Protein AF-A0A200IIH6-F1 (afdb_monomer_lite)

Structure (mmCIF, N/CA/C/O backbone):
data_AF-A0A200IIH6-F1
#
_entry.id   AF-A0A200IIH6-F1
#
loop_
_atom_site.group_PDB
_atom_site.id
_atom_site.type_symbol
_atom_site.label_atom_id
_atom_site.label_alt_id
_atom_site.label_comp_id
_atom_site.label_asym_id
_atom_site.label_entity_id
_atom_site.label_seq_id
_atom_site.pdbx_PDB_ins_code
_atom_site.Cartn_x
_atom_site.Cartn_y
_atom_site.Cartn_z
_atom_site.occupancy
_atom_site.B_iso_or_equiv
_atom_site.auth_seq_id
_atom_site.auth_comp_id
_atom_site.auth_asym_id
_atom_site.auth_atom_id
_atom_site.pdbx_PDB_model_num
ATOM 1 N N . MET A 1 1 ? 2.892 -5.596 -2.946 1.00 47.53 1 MET A N 1
ATOM 2 C CA . MET A 1 1 ? 1.478 -5.389 -2.636 1.00 47.53 1 MET A CA 1
ATOM 3 C C . MET A 1 1 ? 1.447 -4.227 -1.662 1.00 47.53 1 MET A C 1
ATOM 5 O O . MET A 1 1 ? 2.298 -4.264 -0.787 1.00 47.53 1 MET A O 1
ATOM 9 N N . GLY A 1 2 ? 0.465 -3.318 -1.709 1.00 54.19 2 GLY A N 1
ATOM 10 C CA . GLY A 1 2 ? -0.090 -2.878 -0.422 1.00 54.19 2 GLY A CA 1
ATOM 11 C C . GLY A 1 2 ? -0.574 -4.167 0.220 1.00 54.19 2 GLY A C 1
ATOM 12 O O . GLY A 1 2 ? -1.474 -4.801 -0.332 1.00 54.19 2 GLY A O 1
ATOM 13 N N . THR A 1 3 ? 0.195 -4.708 1.162 1.00 65.50 3 THR A N 1
ATOM 14 C CA . THR A 1 3 ? 0.142 -6.142 1.463 1.00 65.50 3 THR A CA 1
ATOM 15 C C . THR A 1 3 ? -1.287 -6.531 1.834 1.00 65.50 3 THR A C 1
ATOM 17 O O . THR A 1 3 ? -2.016 -5.727 2.407 1.00 65.50 3 THR A O 1
ATOM 20 N N . PHE A 1 4 ? -1.740 -7.754 1.521 1.00 75.06 4 PHE A N 1
ATOM 21 C CA . PHE A 1 4 ? -3.060 -8.237 1.981 1.00 75.06 4 PHE A CA 1
ATOM 22 C C . PHE A 1 4 ? -3.270 -7.966 3.486 1.00 75.06 4 PHE A C 1
ATOM 24 O O . PHE A 1 4 ? -4.382 -7.749 3.966 1.00 75.06 4 PHE A O 1
ATOM 31 N N . LYS A 1 5 ? -2.159 -7.941 4.228 1.00 79.75 5 LYS A N 1
ATOM 32 C CA . LYS A 1 5 ? -2.072 -7.516 5.616 1.00 79.75 5 LYS A CA 1
ATOM 33 C C . LYS A 1 5 ? -2.427 -6.036 5.830 1.00 79.75 5 LYS A C 1
ATOM 35 O O . LYS A 1 5 ? -3.243 -5.784 6.702 1.00 79.75 5 LYS A O 1
ATOM 40 N N . ASP A 1 6 ? -1.897 -5.091 5.057 1.00 82.69 6 ASP A N 1
ATOM 41 C CA . ASP A 1 6 ? -2.201 -3.659 5.204 1.00 82.69 6 ASP A CA 1
ATOM 42 C C . ASP A 1 6 ? -3.676 -3.356 4.909 1.00 82.69 6 ASP A C 1
ATOM 44 O O . ASP A 1 6 ? -4.328 -2.641 5.668 1.00 82.69 6 ASP A O 1
ATOM 48 N N . GLU A 1 7 ? -4.261 -3.964 3.871 1.00 83.19 7 GLU A N 1
ATOM 49 C CA . GLU A 1 7 ? -5.701 -3.819 3.599 1.00 83.19 7 GLU A CA 1
ATOM 50 C C . GLU A 1 7 ? -6.560 -4.428 4.709 1.00 83.19 7 GLU A C 1
ATOM 52 O O . GLU A 1 7 ? -7.558 -3.837 5.136 1.00 83.19 7 GLU A O 1
ATOM 57 N N . LYS A 1 8 ? -6.148 -5.588 5.227 1.00 88.06 8 LYS A N 1
ATOM 58 C CA . LYS A 1 8 ? -6.776 -6.199 6.396 1.00 88.06 8 LYS A CA 1
ATOM 59 C C . LYS A 1 8 ? -6.661 -5.294 7.621 1.00 88.06 8 LYS A C 1
ATOM 61 O O . LYS A 1 8 ? -7.646 -5.167 8.342 1.00 88.06 8 LYS A O 1
ATOM 66 N N . ASP A 1 9 ? -5.516 -4.664 7.856 1.00 88.12 9 ASP A N 1
ATOM 67 C CA . ASP A 1 9 ? -5.302 -3.764 8.990 1.00 88.12 9 ASP A CA 1
ATOM 68 C C . ASP A 1 9 ? -6.208 -2.529 8.896 1.00 88.12 9 ASP A C 1
ATOM 70 O O . ASP A 1 9 ? -6.832 -2.161 9.892 1.00 88.12 9 ASP A O 1
ATOM 74 N N . VAL A 1 10 ? -6.422 -1.980 7.694 1.00 89.88 10 VAL A N 1
ATOM 75 C CA . VAL A 1 10 ? -7.421 -0.921 7.462 1.00 89.88 10 VAL A CA 1
ATOM 76 C C . VAL A 1 10 ? -8.838 -1.384 7.806 1.00 89.88 10 VAL A C 1
ATOM 78 O O . VAL A 1 10 ? -9.574 -0.677 8.498 1.00 89.88 10 VAL A O 1
ATOM 81 N N . ILE A 1 11 ? -9.250 -2.559 7.327 1.00 91.56 11 ILE A N 1
ATOM 82 C CA . ILE A 1 11 ? -10.612 -3.075 7.537 1.00 91.56 11 ILE A CA 1
ATOM 83 C C . ILE A 1 11 ? -10.844 -3.419 9.013 1.00 91.56 11 ILE A C 1
ATOM 85 O O . ILE A 1 11 ? -11.850 -3.013 9.598 1.00 91.56 11 ILE A O 1
ATOM 89 N N . VAL A 1 12 ? -9.912 -4.153 9.621 1.00 92.44 12 VAL A N 1
ATOM 90 C CA . VAL A 1 12 ? -9.981 -4.576 11.024 1.00 92.44 12 VAL A CA 1
ATOM 91 C C . VAL A 1 12 ? -9.897 -3.368 11.950 1.00 92.44 12 VAL A C 1
ATOM 93 O O . VAL A 1 12 ? -10.672 -3.295 12.902 1.00 92.44 12 VAL A O 1
ATOM 96 N N . GLY A 1 13 ? -9.020 -2.407 11.660 1.00 92.94 13 GLY A N 1
ATOM 97 C CA . GLY A 1 13 ? -8.905 -1.167 12.419 1.00 92.94 13 GLY A CA 1
ATOM 98 C C . GLY A 1 13 ? -10.213 -0.375 12.430 1.00 92.94 13 GLY A C 1
ATOM 99 O O . GLY A 1 13 ? -10.747 -0.084 13.498 1.00 92.94 13 GLY A O 1
ATOM 100 N N . LYS A 1 14 ? -10.824 -0.153 11.257 1.00 93.25 14 LYS A N 1
ATOM 101 C CA . LYS A 1 14 ? -12.137 0.515 11.148 1.00 93.25 14 LYS A CA 1
ATOM 102 C C . LYS A 1 14 ? -13.255 -0.234 11.873 1.00 93.25 14 LYS A C 1
ATOM 104 O O . LYS A 1 14 ? -14.163 0.384 12.426 1.00 93.25 14 LYS A O 1
ATOM 109 N N . ALA A 1 15 ? -13.222 -1.567 11.857 1.00 94.25 15 ALA A N 1
ATOM 110 C CA . ALA A 1 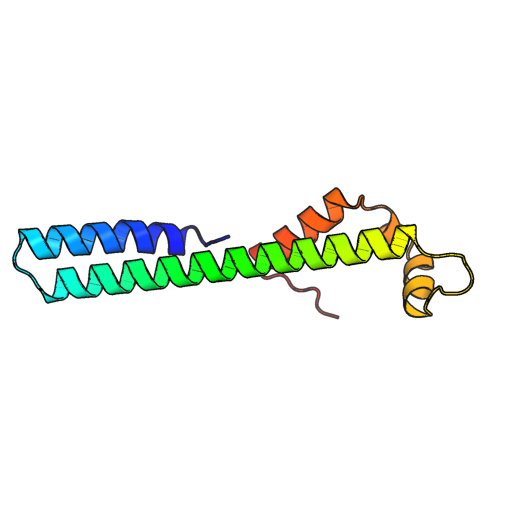15 ? -14.191 -2.373 12.591 1.00 94.25 15 ALA A CA 1
ATOM 111 C C . ALA A 1 15 ? -14.015 -2.210 14.109 1.00 94.25 15 ALA A C 1
ATOM 113 O O . ALA A 1 15 ? -15.000 -2.003 14.814 1.00 94.25 15 ALA A O 1
ATOM 114 N N . LYS A 1 16 ? -12.772 -2.248 14.606 1.00 93.81 16 LYS A N 1
ATOM 115 C CA . LYS A 1 16 ? -12.455 -1.996 16.018 1.00 93.81 16 LYS A CA 1
ATOM 116 C C . LYS A 1 16 ? -12.857 -0.591 16.453 1.00 93.81 16 LYS A C 1
ATOM 118 O O . LYS A 1 16 ? -13.452 -0.464 17.515 1.00 93.81 16 LYS A O 1
ATOM 123 N N . GLU A 1 17 ? -12.606 0.420 15.620 1.00 93.12 17 GLU A N 1
ATOM 124 C CA . GLU A 1 17 ? -13.011 1.806 15.873 1.00 93.12 17 GLU A CA 1
ATOM 125 C C . GLU A 1 17 ? -14.519 1.887 16.150 1.00 93.12 17 GLU A C 1
ATOM 127 O O . GLU A 1 17 ? -14.935 2.258 17.246 1.00 93.12 17 GLU A O 1
ATOM 132 N N . LYS A 1 18 ? -15.334 1.392 15.208 1.00 94.38 18 LYS A N 1
ATOM 133 C CA . LYS A 1 18 ? -16.800 1.387 15.332 1.00 94.38 18 LYS A CA 1
ATOM 134 C C . LYS A 1 18 ? -17.312 0.567 16.514 1.00 94.38 18 LYS A C 1
ATOM 136 O O . LYS A 1 18 ? -18.247 0.983 17.193 1.00 94.38 18 LYS A O 1
ATOM 141 N N . ILE A 1 19 ? -16.732 -0.608 16.765 1.00 93.56 19 ILE A N 1
ATOM 142 C CA . ILE A 1 19 ? -17.134 -1.447 17.904 1.00 93.56 19 ILE A CA 1
ATOM 143 C C . ILE A 1 19 ? -16.770 -0.758 19.224 1.00 93.56 19 ILE A C 1
ATOM 145 O O . ILE A 1 19 ? -17.562 -0.787 20.164 1.00 93.56 19 ILE A O 1
ATOM 149 N N . GLY A 1 20 ? -15.603 -0.116 19.301 1.00 92.56 20 GLY A N 1
ATOM 150 C CA . GLY A 1 20 ? -15.181 0.666 20.459 1.00 92.56 20 GLY A CA 1
ATOM 151 C C . GLY A 1 20 ? -16.131 1.826 20.744 1.00 92.56 20 GLY A C 1
ATOM 152 O O . GLY A 1 20 ? -16.577 1.978 21.878 1.00 92.56 20 GLY A O 1
ATOM 153 N N . GLU A 1 21 ? -16.534 2.570 19.712 1.00 93.12 21 GLU A N 1
ATOM 154 C CA . GLU A 1 21 ? -17.547 3.627 19.826 1.00 93.12 21 GLU A CA 1
ATOM 155 C C . GLU A 1 21 ? -18.890 3.085 20.339 1.00 93.12 21 GLU A C 1
ATOM 157 O O . GLU A 1 21 ? -19.459 3.629 21.283 1.00 93.12 21 GLU A O 1
ATOM 162 N N . TRP A 1 22 ? -19.387 1.978 19.776 1.00 94.38 22 TRP A N 1
ATOM 163 C CA . TRP A 1 22 ? -20.669 1.385 20.185 1.00 94.38 22 TRP A CA 1
ATOM 164 C C . TRP A 1 22 ? -20.662 0.805 21.600 1.00 94.38 22 TRP A C 1
ATOM 166 O O . TRP A 1 22 ? -21.703 0.751 22.251 1.00 94.38 22 TRP A O 1
ATOM 176 N N . THR A 1 23 ? -19.503 0.360 22.078 1.00 92.75 23 THR A N 1
ATOM 177 C CA . THR A 1 23 ? -19.344 -0.238 23.412 1.00 92.75 23 THR A CA 1
ATOM 178 C C . THR A 1 23 ? -18.878 0.767 24.466 1.00 92.75 23 THR A C 1
ATOM 180 O O . THR A 1 23 ? -18.672 0.376 25.613 1.00 92.75 23 THR A O 1
ATOM 183 N N . ASN A 1 24 ? -18.730 2.052 24.108 1.00 92.69 24 ASN A N 1
ATOM 184 C CA . ASN A 1 24 ? -18.089 3.082 24.935 1.00 92.69 24 ASN A CA 1
ATOM 185 C C . ASN A 1 24 ? -16.695 2.663 25.445 1.00 92.69 24 ASN A C 1
ATOM 187 O O . ASN A 1 24 ? -16.270 3.051 26.533 1.00 92.69 24 ASN A O 1
ATOM 191 N N . ASN A 1 25 ? -15.974 1.864 24.658 1.00 93.19 25 ASN A N 1
ATOM 192 C CA . ASN A 1 25 ? -14.611 1.443 24.944 1.00 93.19 25 ASN A CA 1
ATOM 193 C C . ASN A 1 25 ? -13.626 2.301 24.136 1.00 93.19 25 ASN A C 1
ATOM 195 O O . ASN A 1 25 ? -13.309 2.001 22.981 1.00 93.19 25 ASN A O 1
ATOM 199 N N . GLY A 1 26 ? -13.141 3.376 24.765 1.00 91.50 26 GLY A N 1
ATOM 200 C CA . GLY A 1 26 ? -12.234 4.343 24.140 1.00 91.50 26 GLY A CA 1
ATOM 201 C C . GLY A 1 26 ? -10.883 3.757 23.718 1.00 91.50 26 GLY A C 1
ATOM 202 O O . GLY A 1 26 ? -10.348 4.158 22.688 1.00 91.50 26 GLY A O 1
ATOM 203 N N . GLU A 1 27 ? -10.356 2.772 24.449 1.00 93.75 27 GLU A N 1
ATOM 204 C CA . GLU A 1 27 ? -9.092 2.106 24.101 1.00 93.75 27 GLU A CA 1
ATOM 205 C C . GLU A 1 27 ? -9.238 1.261 22.828 1.00 93.75 27 GLU A C 1
ATOM 207 O O . GLU A 1 27 ? -8.383 1.286 21.936 1.00 93.75 27 GLU A O 1
ATOM 212 N N . LEU A 1 28 ? -10.359 0.543 22.700 1.00 92.50 28 LEU A N 1
ATOM 213 C CA . LEU A 1 28 ? -10.660 -0.231 21.498 1.00 92.50 28 LEU A CA 1
ATOM 214 C C . LEU A 1 28 ? -10.880 0.682 20.287 1.00 92.50 28 LEU A C 1
ATOM 216 O O . LEU A 1 28 ? -10.384 0.388 19.198 1.00 92.50 28 LEU A O 1
ATOM 220 N N . ALA A 1 29 ? -11.578 1.802 20.489 1.00 92.88 29 ALA A N 1
ATOM 221 C CA . ALA A 1 29 ? -11.806 2.775 19.432 1.00 92.88 29 ALA A CA 1
ATOM 222 C C . ALA A 1 29 ? -10.482 3.377 18.929 1.00 92.88 29 ALA A C 1
ATOM 224 O O . ALA A 1 29 ? -10.208 3.396 17.727 1.00 92.88 29 ALA A O 1
ATOM 225 N N . HIS A 1 30 ? -9.628 3.804 19.864 1.00 95.00 30 HIS A N 1
ATOM 226 C CA . HIS A 1 30 ? -8.342 4.420 19.558 1.00 95.00 30 HIS A CA 1
ATOM 227 C C . HIS A 1 30 ? -7.379 3.450 18.865 1.00 95.00 30 HIS A C 1
ATOM 229 O O . HIS A 1 30 ? -6.855 3.779 17.802 1.00 95.00 30 HIS A O 1
ATOM 235 N N . SER A 1 31 ? -7.224 2.231 19.393 1.00 93.81 31 SER A N 1
ATOM 236 C CA . SER A 1 31 ? -6.372 1.206 18.772 1.00 93.81 31 SER A CA 1
ATOM 237 C C . SER A 1 31 ? -6.858 0.794 17.378 1.00 93.81 31 SER A C 1
ATOM 239 O O . SER A 1 31 ? -6.050 0.506 16.496 1.00 93.81 31 SER A O 1
ATOM 241 N N . GLY A 1 32 ? -8.175 0.790 17.146 1.00 92.94 32 GLY A N 1
ATOM 242 C CA . GLY A 1 32 ? -8.749 0.578 15.819 1.00 92.94 32 GLY A CA 1
ATOM 243 C C . GLY A 1 32 ? -8.357 1.672 14.828 1.00 92.94 32 GLY A C 1
ATOM 244 O O . GLY A 1 32 ? -7.923 1.376 13.712 1.00 92.94 32 GLY A O 1
ATOM 245 N N . LYS A 1 33 ? -8.447 2.933 15.257 1.00 93.94 33 LYS A N 1
ATOM 246 C CA . LYS A 1 33 ? -8.063 4.093 14.451 1.00 93.94 33 LYS A CA 1
ATOM 247 C C . LYS A 1 33 ? -6.573 4.088 14.099 1.00 93.94 33 LYS A C 1
ATOM 249 O O . LYS A 1 33 ? -6.233 4.285 12.935 1.00 93.94 33 LYS A O 1
ATOM 254 N N . GLU A 1 34 ? -5.701 3.819 15.070 1.00 95.06 34 GLU A N 1
ATOM 255 C CA . GLU A 1 34 ? -4.251 3.719 14.845 1.00 95.06 34 GLU A CA 1
ATOM 256 C C . GLU A 1 34 ? -3.914 2.598 13.858 1.00 95.06 34 GLU A C 1
ATOM 258 O O . GLU A 1 34 ? -3.230 2.836 12.863 1.00 95.06 34 GLU A O 1
ATOM 263 N N . GLN A 1 35 ? -4.482 1.401 14.057 1.00 91.38 35 GLN A N 1
ATOM 264 C CA . GLN A 1 35 ? -4.274 0.268 13.152 1.00 91.38 35 GLN A CA 1
ATOM 265 C C . GLN A 1 35 ? -4.717 0.597 11.716 1.00 91.38 35 GLN A C 1
ATOM 267 O O . GLN A 1 35 ? -4.027 0.255 10.753 1.00 91.38 35 GLN A O 1
ATOM 272 N N . ALA A 1 36 ? -5.855 1.282 11.558 1.00 91.81 36 ALA A N 1
ATOM 273 C CA . ALA A 1 36 ? -6.336 1.671 10.241 1.00 91.81 36 ALA A CA 1
ATOM 274 C C . ALA A 1 36 ? -5.442 2.728 9.577 1.00 91.81 36 ALA A C 1
ATOM 276 O O . ALA A 1 36 ? -5.186 2.645 8.374 1.00 91.81 36 ALA A O 1
ATOM 277 N N . GLN A 1 37 ? -4.957 3.698 10.351 1.00 92.94 37 GLN A N 1
ATOM 278 C CA . GLN A 1 37 ? -4.076 4.751 9.860 1.00 92.94 37 GLN A CA 1
ATOM 279 C C . GLN A 1 37 ? -2.717 4.189 9.420 1.00 92.94 37 GLN A C 1
ATOM 281 O O . GLN A 1 37 ? -2.236 4.530 8.341 1.00 92.94 37 GLN A O 1
ATOM 286 N N . GLU A 1 38 ? -2.120 3.286 10.198 1.00 91.44 38 GLU A N 1
ATOM 287 C CA . GLU A 1 38 ? -0.865 2.628 9.823 1.00 91.44 38 GLU A CA 1
ATOM 288 C C . GLU A 1 38 ? -0.994 1.820 8.526 1.00 91.44 38 GLU A C 1
ATOM 290 O O . GLU A 1 38 ? -0.118 1.896 7.662 1.00 91.44 38 GLU A O 1
ATOM 295 N N . GLY A 1 39 ? -2.092 1.071 8.365 1.00 88.25 39 GLY A N 1
ATOM 296 C CA . GLY A 1 39 ? -2.365 0.324 7.135 1.00 88.25 39 GLY A CA 1
ATOM 297 C C . GLY A 1 39 ? -2.522 1.240 5.915 1.00 88.25 39 GLY A C 1
ATOM 298 O O . GLY A 1 39 ? -2.033 0.922 4.831 1.00 88.25 39 GLY A O 1
ATOM 299 N N . GLN A 1 40 ? -3.143 2.413 6.087 1.00 89.75 40 GLN A N 1
ATOM 300 C CA . GLN A 1 40 ? -3.258 3.413 5.019 1.00 89.75 40 GLN A CA 1
ATOM 301 C C . GLN A 1 40 ? -1.902 4.004 4.626 1.00 89.75 40 GLN A C 1
ATOM 303 O O . GLN A 1 40 ? -1.600 4.059 3.437 1.00 89.75 40 GLN A O 1
ATOM 308 N N . ILE A 1 41 ? -1.069 4.382 5.601 1.00 90.31 41 ILE A N 1
ATOM 309 C CA . ILE A 1 41 ? 0.263 4.953 5.343 1.00 90.31 41 ILE A CA 1
ATOM 310 C C . ILE A 1 41 ? 1.132 3.972 4.548 1.00 90.31 41 ILE A C 1
ATOM 312 O O . ILE A 1 41 ? 1.783 4.365 3.581 1.00 90.31 41 ILE A O 1
ATOM 316 N N . LYS A 1 42 ? 1.124 2.688 4.920 1.00 87.50 42 LYS A N 1
ATOM 317 C CA . LYS A 1 42 ? 1.882 1.653 4.200 1.00 87.50 42 LYS A CA 1
ATOM 318 C C . LYS A 1 42 ? 1.378 1.477 2.773 1.00 87.50 42 LYS A C 1
ATOM 320 O O . LYS A 1 42 ? 2.177 1.475 1.842 1.00 87.50 42 LYS A O 1
ATOM 325 N N . LYS A 1 43 ? 0.056 1.444 2.585 1.00 85.81 43 LYS A N 1
ATOM 326 C CA . LYS A 1 43 ? -0.551 1.362 1.251 1.00 85.81 43 LYS A CA 1
ATOM 327 C C . LYS A 1 43 ? -0.171 2.552 0.362 1.00 85.81 43 LYS A C 1
ATOM 329 O O . LYS A 1 43 ? 0.122 2.358 -0.814 1.00 85.81 43 LYS A O 1
ATOM 334 N N . GLU A 1 44 ? -0.162 3.767 0.907 1.00 88.19 44 GLU A N 1
ATOM 335 C CA . GLU A 1 44 ? 0.273 4.964 0.175 1.00 88.19 44 GLU A CA 1
ATOM 336 C C . GLU A 1 44 ? 1.761 4.915 -0.178 1.00 88.19 44 GLU A C 1
ATOM 338 O O . GLU A 1 44 ? 2.140 5.250 -1.301 1.00 88.19 44 GLU A O 1
ATOM 343 N N . HIS A 1 45 ? 2.603 4.467 0.754 1.00 87.44 45 HIS A N 1
ATOM 344 C CA . HIS A 1 45 ? 4.034 4.304 0.522 1.00 87.44 45 HIS A CA 1
ATOM 345 C C . HIS A 1 45 ? 4.322 3.298 -0.600 1.00 87.44 45 HIS A C 1
ATOM 347 O O . HIS A 1 45 ? 5.089 3.602 -1.514 1.00 87.44 45 HIS A O 1
ATOM 353 N N . ASP A 1 46 ? 3.672 2.134 -0.574 1.00 83.75 46 ASP A N 1
ATOM 354 C CA . ASP A 1 46 ? 3.844 1.106 -1.603 1.00 83.75 46 ASP A CA 1
ATOM 355 C C . ASP A 1 46 ? 3.372 1.603 -2.970 1.00 83.75 46 ASP A C 1
ATOM 357 O O . ASP A 1 46 ? 4.056 1.410 -3.974 1.00 83.75 46 ASP A O 1
ATOM 361 N N . GLN A 1 47 ? 2.246 2.320 -3.021 1.00 86.31 47 GLN A N 1
ATOM 362 C CA . GLN A 1 47 ? 1.782 2.924 -4.267 1.00 86.31 47 GLN A CA 1
ATOM 363 C C . GLN A 1 47 ? 2.777 3.959 -4.801 1.00 86.31 47 GLN A C 1
ATOM 365 O O . GLN A 1 47 ? 3.045 4.004 -5.999 1.00 86.31 47 GLN A O 1
ATOM 370 N N . LYS A 1 48 ? 3.354 4.781 -3.918 1.00 89.31 48 LYS A N 1
ATOM 371 C CA . LYS A 1 48 ? 4.369 5.761 -4.306 1.00 89.31 48 LYS A CA 1
ATOM 372 C C . LYS A 1 48 ? 5.615 5.081 -4.876 1.00 89.31 48 LYS A C 1
ATOM 374 O O . LYS A 1 48 ? 6.164 5.572 -5.857 1.00 89.31 48 LYS A O 1
ATOM 379 N N . ARG A 1 49 ? 6.034 3.951 -4.298 1.00 86.31 49 ARG A N 1
ATOM 380 C CA . ARG A 1 49 ? 7.183 3.181 -4.788 1.00 86.31 49 ARG A CA 1
ATOM 381 C C . ARG A 1 49 ? 6.919 2.556 -6.157 1.00 86.31 49 ARG A C 1
ATOM 383 O O . ARG A 1 49 ? 7.815 2.562 -6.992 1.00 86.31 49 ARG A O 1
ATOM 390 N N . VAL A 1 50 ? 5.705 2.063 -6.401 1.00 86.50 50 VAL A N 1
ATOM 391 C CA . VAL A 1 50 ? 5.287 1.568 -7.725 1.00 86.50 50 VAL A CA 1
ATOM 392 C C . VAL A 1 50 ? 5.344 2.685 -8.762 1.00 86.50 50 VAL A C 1
ATOM 394 O O . VAL A 1 50 ? 5.977 2.510 -9.794 1.00 86.50 50 VAL A O 1
ATOM 397 N N . ASN A 1 51 ? 4.769 3.850 -8.458 1.00 89.44 51 ASN A N 1
ATOM 398 C CA . ASN A 1 51 ? 4.785 4.982 -9.386 1.00 89.44 51 ASN A CA 1
ATOM 399 C C . ASN A 1 51 ? 6.221 5.423 -9.720 1.00 89.44 51 ASN A C 1
ATOM 401 O O . ASN A 1 51 ? 6.525 5.709 -10.868 1.00 89.44 51 ASN A O 1
ATOM 405 N N . GLU A 1 52 ? 7.122 5.427 -8.734 1.00 88.69 52 GLU A N 1
ATOM 406 C CA . GLU A 1 52 ? 8.536 5.736 -8.968 1.00 88.69 52 GLU A CA 1
ATOM 407 C C . GLU A 1 52 ? 9.226 4.698 -9.874 1.00 88.69 52 GLU A C 1
ATOM 409 O O . GLU A 1 52 ? 10.076 5.060 -10.684 1.00 88.69 52 GLU A O 1
ATOM 414 N N . LEU A 1 53 ? 8.877 3.412 -9.760 1.00 86.81 53 LEU A N 1
ATOM 415 C CA . LEU A 1 53 ? 9.386 2.373 -10.664 1.00 86.81 53 LEU A CA 1
ATOM 416 C C . LEU A 1 53 ? 8.851 2.539 -12.090 1.00 86.81 53 LEU A C 1
ATOM 418 O O . LEU A 1 53 ? 9.589 2.288 -13.046 1.00 86.81 53 LEU A O 1
ATOM 422 N N . ASP A 1 54 ? 7.599 2.965 -12.237 1.00 87.19 54 ASP A N 1
ATOM 423 C CA . ASP A 1 54 ? 7.008 3.264 -13.540 1.00 87.19 54 ASP A CA 1
ATOM 424 C C . ASP A 1 54 ? 7.697 4.482 -14.176 1.00 87.19 54 ASP A C 1
ATOM 426 O O . ASP A 1 54 ? 8.166 4.380 -15.309 1.00 87.19 54 ASP A O 1
ATOM 430 N N . ASP A 1 55 ? 7.898 5.568 -13.418 1.00 89.31 55 ASP A N 1
ATOM 431 C CA . ASP A 1 55 ? 8.631 6.762 -13.868 1.00 89.31 55 ASP A CA 1
ATOM 432 C C . ASP A 1 55 ? 10.066 6.415 -14.315 1.00 89.31 55 ASP A C 1
ATOM 434 O O . ASP A 1 55 ? 10.537 6.865 -15.363 1.00 89.31 55 ASP A O 1
ATOM 438 N N . GLN A 1 56 ? 10.772 5.572 -13.550 1.00 85.25 56 GLN A N 1
ATOM 439 C CA . GLN A 1 56 ? 12.115 5.097 -13.909 1.00 85.25 56 GLN A CA 1
ATOM 440 C C . GLN A 1 56 ? 12.110 4.256 -15.189 1.00 85.25 56 GLN A C 1
ATOM 442 O O . GLN A 1 56 ? 13.050 4.326 -15.988 1.00 85.25 56 GLN A O 1
ATOM 447 N N . ASN A 1 57 ? 11.076 3.440 -15.396 1.00 84.00 57 ASN A N 1
ATOM 448 C CA . ASN A 1 57 ? 10.945 2.650 -16.611 1.00 84.00 57 ASN A CA 1
ATOM 449 C C . ASN A 1 57 ? 10.614 3.518 -17.827 1.00 84.00 57 ASN A C 1
ATOM 451 O O . ASN A 1 57 ? 11.206 3.294 -18.883 1.00 84.00 57 ASN A O 1
ATOM 455 N N . ASP A 1 58 ? 9.759 4.527 -17.671 1.00 84.94 58 ASP A N 1
ATOM 456 C CA . ASP A 1 58 ? 9.452 5.505 -18.716 1.00 84.94 58 ASP A CA 1
ATOM 457 C C . ASP A 1 58 ? 10.690 6.322 -19.105 1.00 84.94 58 ASP A C 1
ATOM 459 O O . ASP A 1 58 ? 10.967 6.502 -20.293 1.00 84.94 58 ASP A O 1
ATOM 463 N N . GLU A 1 59 ? 11.502 6.751 -18.131 1.00 83.31 59 GLU A N 1
ATOM 464 C CA . GLU A 1 59 ? 12.764 7.439 -18.417 1.00 83.31 59 GLU A CA 1
ATOM 465 C C . GLU A 1 59 ? 13.750 6.531 -19.172 1.00 83.31 59 GLU A C 1
ATOM 467 O O . GLU A 1 59 ? 14.413 6.975 -20.114 1.00 83.31 59 GLU A O 1
ATOM 472 N N . ARG A 1 60 ? 13.845 5.248 -18.798 1.00 79.94 60 ARG A N 1
ATOM 473 C CA . ARG A 1 60 ? 14.695 4.268 -19.498 1.00 79.94 60 ARG A CA 1
ATOM 474 C C . ARG A 1 60 ? 14.230 4.018 -20.928 1.00 79.94 60 ARG A C 1
ATOM 476 O O . ARG A 1 60 ? 15.070 3.967 -21.824 1.00 79.94 60 ARG A O 1
ATOM 483 N N . ASP A 1 61 ? 12.927 3.876 -21.146 1.00 77.12 61 ASP A N 1
ATOM 484 C CA . ASP A 1 61 ? 12.367 3.684 -22.485 1.00 77.12 61 ASP A CA 1
ATOM 485 C C . ASP A 1 61 ? 12.614 4.929 -23.358 1.00 77.12 61 ASP A C 1
ATOM 487 O O . ASP A 1 61 ? 13.125 4.813 -24.471 1.00 77.12 61 ASP A O 1
ATOM 491 N N . ALA A 1 62 ? 12.402 6.132 -22.813 1.00 78.19 62 ALA A N 1
ATOM 492 C CA . ALA A 1 62 ? 12.674 7.385 -23.517 1.00 78.19 62 ALA A CA 1
ATOM 493 C C . ALA A 1 62 ? 14.165 7.596 -23.846 1.00 78.19 62 ALA A C 1
ATOM 495 O O . ALA A 1 62 ? 14.493 8.232 -24.850 1.00 78.19 62 ALA A O 1
ATOM 496 N N . ARG A 1 63 ? 15.086 7.094 -23.010 1.00 70.31 63 ARG A N 1
ATOM 497 C CA . ARG A 1 63 ? 16.533 7.116 -23.295 1.00 70.31 63 ARG A CA 1
ATOM 498 C C . ARG A 1 63 ? 16.905 6.152 -24.421 1.00 70.31 63 ARG A C 1
ATOM 500 O O . ARG A 1 63 ? 17.676 6.549 -25.290 1.00 70.31 63 ARG A O 1
ATOM 507 N N . ASN A 1 64 ? 16.329 4.949 -24.438 1.00 63.81 64 ASN A N 1
ATOM 508 C CA . ASN A 1 64 ? 16.557 3.960 -25.496 1.00 63.81 64 ASN A CA 1
ATOM 509 C C . ASN A 1 64 ? 16.068 4.442 -26.874 1.00 63.81 64 ASN A C 1
ATOM 511 O O . ASN A 1 64 ? 16.700 4.142 -27.880 1.00 63.81 64 ASN A O 1
ATOM 515 N N . ASP A 1 65 ? 14.999 5.241 -26.929 1.00 59.19 65 ASP A N 1
ATOM 516 C CA . ASP A 1 65 ? 14.526 5.858 -28.179 1.00 59.19 65 ASP A CA 1
ATOM 517 C C . ASP A 1 65 ? 15.435 6.999 -28.679 1.00 59.19 65 ASP A C 1
ATOM 519 O O . ASP A 1 65 ? 15.353 7.417 -29.837 1.00 59.19 65 ASP A O 1
ATOM 523 N N . ARG A 1 66 ? 16.306 7.535 -27.812 1.00 53.06 66 ARG A N 1
ATOM 524 C CA . ARG A 1 66 ? 17.124 8.732 -28.074 1.00 53.06 66 ARG A CA 1
ATOM 525 C C . ARG A 1 66 ? 18.594 8.426 -28.371 1.00 53.06 66 ARG A C 1
ATOM 527 O O . ARG A 1 66 ? 19.342 9.355 -28.685 1.00 53.06 66 ARG A O 1
ATOM 534 N N . THR A 1 67 ? 19.033 7.171 -28.280 1.00 53.28 67 THR A N 1
ATOM 535 C CA . THR A 1 67 ? 20.428 6.793 -28.535 1.00 53.28 67 THR A CA 1
ATOM 536 C C . THR A 1 67 ? 20.737 6.756 -30.035 1.00 53.28 67 THR A C 1
ATOM 538 O O . THR A 1 67 ? 20.456 5.805 -30.758 1.00 53.28 67 THR A O 1
ATOM 541 N N . THR A 1 68 ? 21.406 7.803 -30.523 1.00 54.00 68 THR A N 1
ATOM 542 C CA . THR A 1 68 ? 22.322 7.671 -31.666 1.00 54.00 68 THR A CA 1
ATOM 543 C C . THR A 1 68 ? 23.572 6.897 -31.214 1.00 54.00 68 THR A C 1
ATOM 545 O O . THR A 1 68 ? 24.052 7.162 -30.108 1.00 54.00 68 THR A O 1
ATOM 548 N N . PRO A 1 69 ? 24.141 6.001 -32.045 1.00 54.72 69 PRO A N 1
ATOM 549 C CA . PRO A 1 69 ? 25.150 5.000 -31.653 1.00 54.72 69 PRO A CA 1
ATOM 550 C C . PRO A 1 69 ? 26.451 5.525 -31.011 1.00 54.72 69 PRO A C 1
ATOM 552 O O . PRO A 1 69 ? 27.235 4.733 -30.502 1.00 54.72 69 PRO A O 1
ATOM 555 N N . GLU A 1 70 ? 26.696 6.836 -31.001 1.00 52.22 70 GLU A N 1
ATOM 556 C CA . GLU A 1 70 ? 27.914 7.448 -30.452 1.00 52.22 70 GLU A CA 1
ATOM 557 C C . GLU A 1 70 ? 27.859 7.758 -28.940 1.00 52.22 70 GLU A C 1
ATOM 559 O O . GLU A 1 70 ? 28.897 8.049 -28.355 1.00 52.22 70 GLU A O 1
ATOM 564 N N . ASN A 1 71 ? 26.691 7.671 -28.284 1.00 52.16 71 ASN A N 1
ATOM 565 C CA . ASN A 1 71 ? 26.522 7.975 -26.845 1.00 52.16 71 ASN A CA 1
ATOM 566 C C . ASN A 1 71 ? 26.182 6.744 -25.985 1.00 52.16 71 ASN A C 1
ATOM 568 O O . ASN A 1 71 ? 25.588 6.872 -24.916 1.00 52.16 71 ASN A O 1
ATOM 572 N N . VAL A 1 72 ? 26.528 5.548 -26.456 1.00 56.44 72 VAL A N 1
ATOM 573 C CA . VAL A 1 72 ? 26.262 4.299 -25.734 1.00 56.44 72 VAL A CA 1
ATOM 574 C C . VAL A 1 72 ? 27.306 4.151 -24.623 1.00 56.44 72 VAL A C 1
ATOM 576 O O . VAL A 1 72 ? 28.504 4.049 -24.889 1.00 56.44 72 VAL A O 1
ATOM 579 N N . SER A 1 73 ? 26.863 4.187 -23.366 1.00 57.94 73 SER A N 1
ATOM 580 C CA . SER A 1 73 ? 27.737 4.013 -22.195 1.00 57.94 73 SER A CA 1
ATOM 581 C C 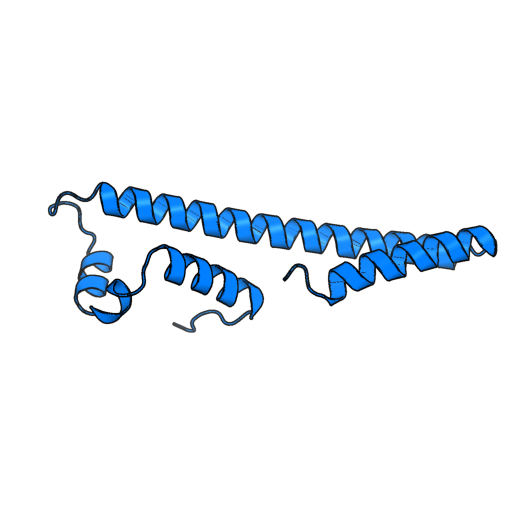. SER A 1 73 ? 28.370 2.615 -22.190 1.00 57.94 73 SER A C 1
ATOM 583 O O . SER A 1 73 ? 27.760 1.648 -22.646 1.00 57.94 73 SER A O 1
ATOM 585 N N . SER A 1 74 ? 29.563 2.460 -21.606 1.00 56.69 74 SER A N 1
ATOM 586 C CA . SER A 1 74 ? 30.226 1.156 -21.420 1.00 56.69 74 SER A CA 1
ATOM 587 C C . SER A 1 74 ? 29.330 0.117 -20.727 1.00 56.69 74 SER A C 1
ATOM 589 O O . SER A 1 74 ? 29.444 -1.078 -20.979 1.00 56.69 74 SER A O 1
ATOM 591 N N . GLU A 1 75 ? 28.403 0.568 -19.882 1.00 54.59 75 GLU A N 1
ATOM 592 C CA . GLU A 1 75 ? 27.419 -0.276 -19.193 1.00 54.59 75 GLU A CA 1
ATOM 593 C C . GLU A 1 75 ? 26.294 -0.774 -20.122 1.00 54.59 75 GLU A C 1
ATOM 595 O O . GLU A 1 75 ? 25.754 -1.867 -19.952 1.00 54.59 75 GLU A O 1
ATOM 600 N N . GLU A 1 76 ? 25.971 0.004 -21.151 1.00 53.78 76 GLU A N 1
ATOM 601 C CA . GLU A 1 76 ? 25.007 -0.339 -22.197 1.00 53.78 76 GLU A CA 1
ATOM 602 C C . GLU A 1 76 ? 25.647 -1.275 -23.244 1.00 53.78 76 GLU A C 1
ATOM 604 O O . GLU A 1 76 ? 24.998 -2.207 -23.722 1.00 53.78 76 GLU A O 1
ATOM 609 N N . LEU A 1 77 ? 26.959 -1.140 -23.484 1.00 57.00 77 LEU A N 1
ATOM 610 C CA . LEU A 1 77 ? 27.765 -2.112 -24.238 1.00 57.00 77 LEU A CA 1
ATOM 611 C C . LEU A 1 77 ? 27.878 -3.470 -23.517 1.00 57.00 77 LEU A C 1
ATOM 613 O O . LEU A 1 77 ? 27.742 -4.511 -24.157 1.00 57.00 77 LEU A O 1
ATOM 617 N N . LEU A 1 78 ? 28.038 -3.479 -22.189 1.00 54.91 78 LEU A N 1
ATOM 618 C CA . LEU A 1 78 ? 28.043 -4.711 -21.381 1.00 54.91 78 LEU A CA 1
ATOM 619 C C . LEU A 1 78 ? 26.673 -5.421 -21.365 1.00 54.91 78 LEU A C 1
ATOM 621 O O . LEU A 1 78 ? 26.610 -6.650 -21.288 1.00 54.91 78 LEU A O 1
ATOM 625 N N . ARG A 1 79 ? 25.561 -4.677 -21.490 1.00 53.00 79 ARG A N 1
ATOM 626 C CA . ARG A 1 79 ? 24.229 -5.266 -21.742 1.00 53.00 79 ARG A CA 1
ATOM 627 C C . ARG A 1 79 ? 24.099 -5.833 -23.151 1.00 53.00 79 ARG A C 1
ATOM 629 O O . ARG A 1 79 ? 23.445 -6.858 -23.312 1.00 53.00 79 ARG A O 1
ATOM 636 N N . ALA A 1 80 ? 24.719 -5.214 -24.155 1.00 54.28 80 ALA A N 1
ATOM 637 C CA . ALA A 1 80 ? 24.731 -5.743 -25.520 1.00 54.28 80 ALA A CA 1
ATOM 638 C C . ALA A 1 80 ? 25.481 -7.089 -25.623 1.00 54.28 80 ALA A C 1
ATOM 640 O O . ALA A 1 80 ? 25.113 -7.930 -26.442 1.00 54.28 80 ALA A O 1
ATOM 641 N N . GLU A 1 81 ? 26.465 -7.332 -24.750 1.00 49.38 81 GLU A N 1
ATOM 642 C CA . GLU A 1 81 ? 27.147 -8.628 -24.591 1.00 49.38 81 GLU A CA 1
ATOM 643 C C . GLU A 1 81 ? 26.272 -9.719 -23.933 1.00 49.38 81 GLU A C 1
ATOM 645 O O . GLU A 1 81 ? 26.558 -10.906 -24.086 1.00 49.38 81 GLU A O 1
ATOM 650 N N . ASN A 1 82 ? 25.171 -9.345 -23.264 1.00 47.69 82 ASN A N 1
ATOM 651 C CA . ASN A 1 82 ? 24.154 -10.253 -22.714 1.00 47.69 82 ASN A CA 1
ATOM 652 C C . ASN A 1 82 ? 22.815 -10.104 -23.468 1.00 47.69 82 ASN A C 1
ATOM 654 O O . ASN A 1 82 ? 21.859 -9.518 -22.948 1.00 47.6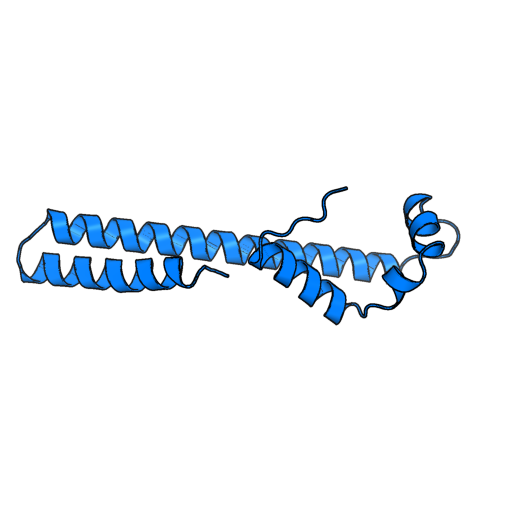9 82 ASN A O 1
ATOM 658 N N . PRO A 1 83 ? 22.695 -10.660 -24.690 1.00 49.53 83 PRO A N 1
ATOM 659 C CA . PRO A 1 83 ? 21.540 -10.443 -25.563 1.00 49.53 83 PRO A CA 1
ATOM 660 C C . PRO A 1 83 ? 20.214 -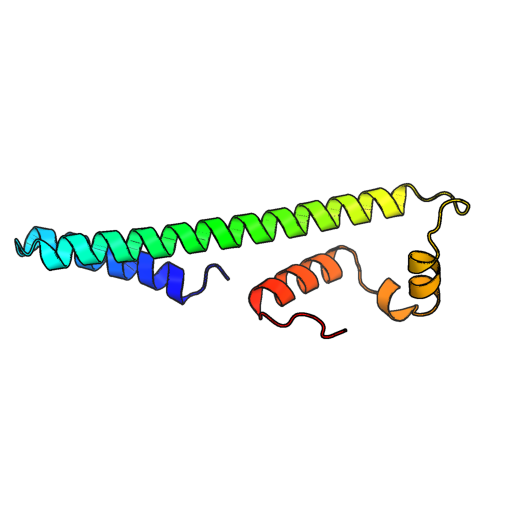10.960 -24.988 1.00 49.53 83 PRO A C 1
ATOM 662 O O . PRO A 1 83 ? 19.157 -10.541 -25.450 1.00 49.53 83 PRO A O 1
ATOM 665 N N . ASP A 1 84 ? 20.232 -11.835 -23.978 1.00 47.25 84 ASP A N 1
ATOM 666 C CA . ASP A 1 84 ? 19.011 -12.317 -23.322 1.00 47.25 84 ASP A CA 1
ATOM 667 C C . ASP A 1 84 ? 18.352 -11.259 -22.418 1.00 47.25 84 ASP A C 1
ATOM 669 O O . ASP A 1 84 ? 17.128 -11.251 -22.300 1.00 47.25 84 ASP A O 1
ATOM 673 N N . ALA A 1 85 ? 19.108 -10.294 -21.877 1.00 49.62 85 ALA A N 1
ATOM 674 C CA . ALA A 1 85 ? 18.546 -9.171 -21.113 1.00 49.62 85 ALA A CA 1
ATOM 675 C C . ALA A 1 85 ? 17.841 -8.126 -22.005 1.00 49.62 85 ALA A C 1
ATOM 677 O O . ALA A 1 85 ? 17.002 -7.369 -21.521 1.00 49.62 85 ALA A O 1
ATOM 678 N N . ASN A 1 86 ? 18.152 -8.113 -23.308 1.00 51.28 86 ASN A N 1
ATOM 679 C CA . ASN A 1 86 ? 17.533 -7.255 -24.328 1.00 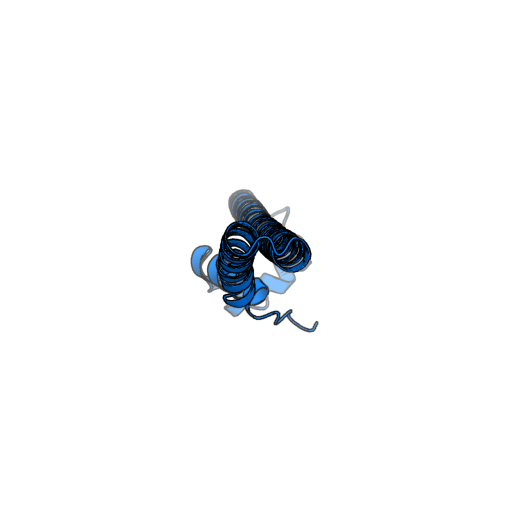51.28 86 ASN A CA 1
ATOM 680 C C . ASN A 1 86 ? 16.319 -7.900 -25.029 1.00 51.28 86 ASN A C 1
ATOM 682 O O . ASN A 1 86 ? 15.717 -7.272 -25.895 1.00 51.28 86 ASN A O 1
ATOM 686 N N . LYS A 1 87 ? 15.951 -9.145 -24.691 1.00 55.00 87 LYS A N 1
ATOM 687 C CA . LYS A 1 87 ? 14.795 -9.845 -25.294 1.00 55.00 87 LYS A CA 1
ATOM 688 C C . LYS A 1 87 ? 13.473 -9.632 -24.558 1.00 55.00 87 LYS A C 1
ATOM 690 O O . LYS A 1 87 ? 12.431 -10.037 -25.063 1.00 55.00 87 LYS A O 1
ATOM 695 N N . ILE A 1 88 ? 13.518 -9.049 -23.367 1.00 63.41 88 ILE A N 1
ATOM 696 C CA . ILE A 1 88 ? 12.341 -8.783 -22.540 1.00 63.41 88 ILE A CA 1
ATOM 697 C C . ILE A 1 88 ? 11.702 -7.487 -23.046 1.00 63.41 88 ILE A C 1
ATOM 699 O O . ILE A 1 88 ? 12.387 -6.470 -23.165 1.00 63.41 88 ILE A O 1
ATOM 703 N N . SER A 1 89 ? 10.410 -7.522 -23.384 1.00 75.31 89 SER A N 1
ATOM 704 C CA . SER A 1 89 ? 9.703 -6.319 -23.836 1.00 75.31 89 SER A CA 1
ATOM 705 C C . SER A 1 89 ? 9.644 -5.269 -22.718 1.00 75.31 89 SER A C 1
ATOM 707 O O . SER A 1 89 ? 9.732 -5.613 -21.538 1.00 75.31 89 SER A O 1
ATOM 709 N N . SER A 1 90 ? 9.467 -3.983 -23.049 1.00 74.06 90 SER A N 1
ATOM 710 C CA . SER A 1 90 ? 9.323 -2.932 -22.024 1.00 74.06 90 SER A CA 1
ATOM 711 C C . SER A 1 90 ? 8.217 -3.253 -21.011 1.00 74.06 90 SER A C 1
ATOM 713 O O . SER A 1 90 ? 8.384 -2.984 -19.824 1.00 74.06 90 SER A O 1
ATOM 715 N N . ASN A 1 91 ? 7.137 -3.906 -21.452 1.00 77.38 91 ASN A N 1
ATOM 716 C CA . ASN A 1 91 ? 6.066 -4.366 -20.568 1.00 77.38 91 ASN A CA 1
ATOM 717 C C . ASN A 1 91 ? 6.533 -5.489 -19.639 1.00 77.38 91 ASN A C 1
ATOM 719 O O . ASN A 1 91 ? 6.383 -5.366 -18.431 1.00 77.38 91 ASN A O 1
ATOM 723 N N . ASP A 1 92 ? 7.178 -6.528 -20.174 1.00 79.88 92 ASP A N 1
ATOM 724 C CA . ASP A 1 92 ? 7.679 -7.642 -19.358 1.00 79.88 92 ASP A CA 1
ATOM 725 C C . ASP A 1 92 ? 8.715 -7.166 -18.321 1.00 79.88 92 ASP A C 1
ATOM 727 O O . ASP A 1 92 ? 8.825 -7.719 -17.227 1.00 79.88 92 ASP A O 1
ATOM 731 N N . ARG A 1 93 ? 9.477 -6.114 -18.648 1.00 79.88 93 ARG A N 1
ATOM 732 C CA . ARG A 1 93 ? 10.440 -5.496 -17.733 1.00 79.88 93 ARG A CA 1
ATOM 733 C C . ARG A 1 93 ? 9.753 -4.712 -16.618 1.00 79.88 93 ARG A C 1
ATOM 735 O O . ARG A 1 93 ? 10.140 -4.868 -15.464 1.00 79.88 93 ARG A O 1
ATOM 742 N N . ARG A 1 94 ? 8.744 -3.900 -16.951 1.00 82.44 94 ARG A N 1
ATOM 743 C CA . ARG A 1 94 ? 7.921 -3.189 -15.957 1.00 82.44 94 ARG A CA 1
ATOM 744 C C . ARG A 1 94 ? 7.242 -4.176 -15.017 1.00 82.44 94 ARG A C 1
ATOM 746 O O . ARG A 1 94 ? 7.347 -4.027 -13.802 1.00 82.44 94 ARG A O 1
ATOM 753 N N . ASP A 1 95 ? 6.649 -5.228 -15.574 1.00 83.06 95 ASP A N 1
ATOM 754 C CA . ASP A 1 95 ? 6.014 -6.294 -14.805 1.00 83.06 95 ASP A CA 1
ATOM 755 C C . ASP A 1 95 ? 7.023 -6.965 -13.865 1.00 83.06 95 ASP A C 1
ATOM 757 O O . ASP A 1 95 ? 6.733 -7.162 -12.685 1.00 83.06 95 ASP A O 1
ATOM 761 N N . ALA A 1 96 ? 8.235 -7.261 -14.346 1.00 81.75 96 ALA A N 1
ATOM 762 C CA . ALA A 1 96 ? 9.301 -7.833 -13.529 1.00 81.75 96 ALA A CA 1
ATOM 763 C C . ALA A 1 96 ? 9.761 -6.893 -12.400 1.00 81.75 96 ALA A C 1
ATOM 765 O O . ALA A 1 96 ? 9.938 -7.351 -11.272 1.00 81.75 96 ALA A O 1
ATOM 766 N N . ASP A 1 97 ? 9.936 -5.597 -12.667 1.00 81.25 97 ASP A N 1
ATOM 767 C CA . ASP A 1 97 ? 10.353 -4.615 -11.658 1.00 81.25 97 ASP A CA 1
ATOM 768 C C . ASP A 1 97 ? 9.275 -4.435 -10.574 1.00 81.25 97 ASP A C 1
ATOM 770 O O . ASP A 1 97 ? 9.580 -4.444 -9.375 1.00 81.25 97 ASP A O 1
ATOM 774 N N . GLN A 1 98 ? 7.999 -4.376 -10.970 1.00 81.62 98 GLN A N 1
ATOM 775 C CA . GLN A 1 98 ? 6.872 -4.373 -10.035 1.00 81.62 98 GLN A CA 1
ATOM 776 C C . GLN A 1 98 ? 6.809 -5.683 -9.226 1.00 81.62 98 GLN A C 1
ATOM 778 O O . GLN A 1 98 ? 6.652 -5.659 -8.001 1.00 81.62 98 GLN A O 1
ATOM 783 N N . LEU A 1 99 ? 7.002 -6.839 -9.871 1.00 82.94 99 LEU A N 1
ATOM 784 C CA . LEU A 1 99 ? 7.062 -8.153 -9.216 1.00 82.94 99 LEU A CA 1
ATOM 785 C C . LEU A 1 99 ? 8.210 -8.250 -8.203 1.00 82.94 99 LEU A C 1
ATOM 787 O O . LEU A 1 99 ? 8.015 -8.799 -7.115 1.00 82.94 99 LEU A O 1
ATOM 791 N N . LYS A 1 100 ? 9.390 -7.704 -8.505 1.00 82.69 100 LYS A N 1
ATOM 792 C CA . LYS A 1 100 ? 10.530 -7.664 -7.574 1.00 82.69 100 LYS A CA 1
ATOM 793 C C . LYS A 1 100 ? 10.219 -6.822 -6.348 1.00 82.69 100 LYS A C 1
ATOM 795 O O . LYS A 1 100 ? 10.391 -7.294 -5.225 1.00 82.69 100 LYS A O 1
ATOM 800 N N . HIS A 1 101 ? 9.662 -5.627 -6.549 1.00 80.94 101 HIS A N 1
ATOM 801 C CA . HIS A 1 101 ? 9.207 -4.783 -5.445 1.00 80.94 101 HIS A CA 1
ATOM 802 C C . HIS A 1 101 ? 8.200 -5.515 -4.545 1.00 80.94 101 HIS A C 1
ATOM 804 O O . HIS A 1 101 ? 8.246 -5.402 -3.322 1.00 80.94 101 HIS A O 1
ATOM 810 N N . TYR A 1 102 ? 7.320 -6.323 -5.135 1.00 76.25 102 TYR A N 1
ATOM 811 C CA . TYR A 1 102 ? 6.290 -7.045 -4.397 1.00 76.25 102 TYR A CA 1
ATOM 812 C C . TYR A 1 102 ? 6.743 -8.342 -3.734 1.00 76.25 102 TYR A C 1
ATOM 814 O O . TYR A 1 102 ? 6.155 -8.733 -2.725 1.00 76.25 102 TYR A O 1
ATOM 822 N N . THR A 1 103 ? 7.754 -9.008 -4.280 1.00 78.44 103 THR A N 1
ATOM 823 C CA . THR A 1 103 ? 8.321 -10.235 -3.706 1.00 78.44 103 THR A CA 1
ATOM 824 C C . THR A 1 103 ? 9.457 -9.948 -2.724 1.00 78.44 103 THR A C 1
ATOM 826 O O . THR A 1 103 ? 9.817 -10.831 -1.949 1.00 78.44 103 THR A O 1
ATOM 829 N N . GLY A 1 104 ? 10.013 -8.728 -2.732 1.00 70.44 104 GLY A N 1
ATOM 830 C CA . GLY A 1 104 ? 11.192 -8.361 -1.942 1.00 70.44 104 GLY A CA 1
ATOM 831 C C . GLY A 1 104 ? 12.463 -9.083 -2.397 1.00 70.44 104 GLY A C 1
ATOM 832 O O . GLY A 1 104 ? 13.455 -9.111 -1.670 1.00 70.44 104 GLY A O 1
ATOM 833 N N . ILE A 1 105 ? 12.424 -9.707 -3.575 1.00 68.38 105 ILE A N 1
ATOM 834 C CA . ILE A 1 105 ? 13.571 -10.357 -4.193 1.00 68.38 105 ILE A CA 1
ATOM 835 C C . ILE A 1 105 ? 14.309 -9.270 -4.969 1.00 68.38 105 ILE A C 1
ATOM 837 O O . ILE A 1 105 ? 13.973 -8.958 -6.109 1.00 68.38 105 ILE A O 1
ATOM 841 N N . GLU A 1 106 ? 15.288 -8.658 -4.314 1.00 58.72 106 GLU A N 1
ATOM 842 C CA . GLU A 1 106 ? 16.276 -7.824 -4.992 1.00 58.72 106 GLU A CA 1
ATOM 843 C C . GLU A 1 106 ? 17.346 -8.728 -5.615 1.00 58.72 106 GLU A C 1
ATOM 845 O O . GLU A 1 106 ? 17.751 -9.733 -5.017 1.00 58.72 106 GLU A O 1
ATOM 850 N N . ASP A 1 107 ? 17.799 -8.387 -6.824 1.00 55.91 107 ASP A N 1
ATOM 851 C CA . ASP A 1 107 ? 18.910 -9.095 -7.457 1.00 55.91 107 ASP A CA 1
ATOM 852 C C . ASP A 1 107 ? 20.157 -8.901 -6.582 1.00 55.91 107 ASP A C 1
ATOM 854 O O . ASP A 1 107 ? 20.659 -7.787 -6.428 1.00 55.91 107 ASP A O 1
ATOM 858 N N . LYS A 1 108 ? 20.658 -9.984 -5.977 1.00 47.03 108 LYS A N 1
ATOM 859 C CA . LYS A 1 108 ? 21.973 -9.968 -5.331 1.00 47.03 108 LYS A CA 1
ATOM 860 C C . LYS A 1 108 ? 23.029 -9.893 -6.432 1.00 47.03 108 LYS A C 1
ATOM 862 O O . LYS A 1 108 ? 23.241 -10.885 -7.127 1.00 47.03 108 LYS A O 1
ATOM 867 N N . LEU 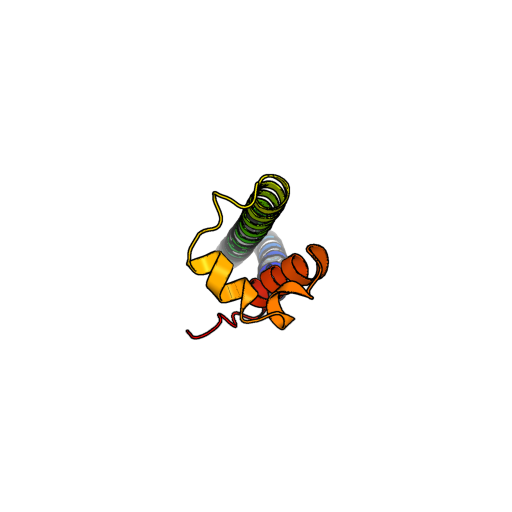A 1 109 ? 23.626 -8.712 -6.581 1.00 35.91 109 LEU A N 1
ATOM 868 C CA . LEU A 1 109 ? 24.854 -8.486 -7.348 1.00 35.91 109 LEU A CA 1
ATOM 869 C C . LEU A 1 109 ? 26.041 -9.217 -6.709 1.00 35.91 109 LEU A C 1
ATOM 871 O O . LEU A 1 109 ? 26.143 -9.197 -5.459 1.00 35.91 109 LEU A O 1
#

pLDDT: mean 76.91, std 16.24, range [35.91, 95.06]

Sequence (109 aa):
MGTFKDEKDVIVGKAKEKIGEWTNNGELAHSGKEQAQEGQIKKEHDQKRVNELDDQNDERDARNDRTTPENVSSEELLRAENPDANKISSNDRRDADQLKHYTGIEDKL

Foldseek 3Di:
DLDPQLVVLLVQLVVQLVVCVVVVNPVSNVSSVVSNVVSVVSVVVLVVVLVVLVVVLVVVVVVVVVDDPPPQDPVNVVVVVVVVVVPQDSVSVSVVVNVCSVVVDDDDD

Radius of gyration: 21.82 Å; chains: 1; bounding box: 51×21×57 Å

Secondary structure (DSSP, 8-state):
---HHHHHHHHHHHHHHHHHHHTT-HHHHHHHHHHHHHHHHHHHHHHHHHHHHHHHHHHHHHHHTT--GGG--HHHHHHHT-TTTTSS-HHHHHHHHHHHHHHT-----